Protein AF-A0A821WCZ7-F1 (afdb_monomer_lite)

pLDDT: mean 94.2, std 4.58, range [70.06, 98.12]

Secondary structure (DSSP, 8-state):
--------TT-TT-PPPPHHHHTTS---------HHHHHHHHHHHTT-TTHHHHHHHHHHHHHHHHHHS---TT---SHHHHHHHHHHHHHHHHHT-

Structure (mmCIF, N/CA/C/O backbone):
data_AF-A0A821WCZ7-F1
#
_entry.id   AF-A0A821WCZ7-F1
#
loop_
_atom_site.group_PDB
_atom_site.id
_atom_site.type_symbol
_atom_site.label_atom_id
_atom_site.label_alt_id
_atom_site.label_comp_id
_atom_site.label_asym_id
_atom_site.label_entity_id
_atom_site.label_seq_id
_atom_site.pdbx_PDB_ins_code
_atom_site.Cartn_x
_atom_site.Cartn_y
_atom_site.Cartn_z
_atom_site.occupancy
_atom_site.B_iso_or_equiv
_ato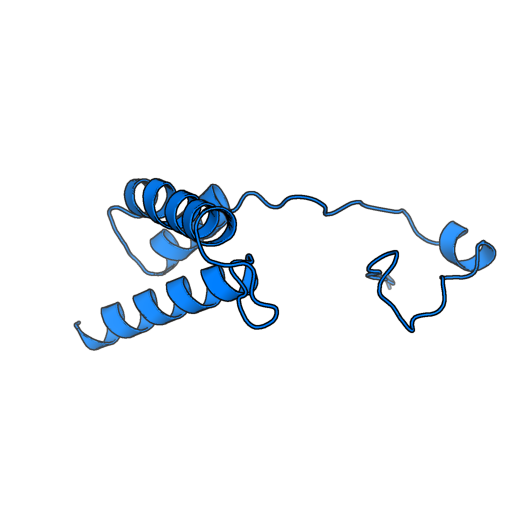m_site.auth_seq_id
_atom_site.auth_comp_id
_atom_site.auth_asym_id
_atom_site.auth_atom_id
_atom_site.pdbx_PDB_model_num
ATOM 1 N N . MET A 1 1 ? -9.675 -12.378 -26.850 1.00 87.88 1 MET A N 1
ATOM 2 C CA . MET A 1 1 ? -8.535 -12.682 -25.955 1.00 87.88 1 MET A CA 1
ATOM 3 C C . MET A 1 1 ? -7.770 -11.389 -25.730 1.00 87.88 1 MET A C 1
ATOM 5 O O . MET A 1 1 ? -7.580 -10.669 -26.700 1.00 87.88 1 MET A O 1
ATOM 9 N N . ALA A 1 2 ? -7.395 -11.060 -24.496 1.00 92.81 2 ALA A N 1
ATOM 10 C CA . ALA A 1 2 ? -6.619 -9.857 -24.185 1.00 92.81 2 ALA A CA 1
ATOM 11 C C . ALA A 1 2 ? -5.312 -10.260 -23.493 1.00 92.81 2 ALA A C 1
ATOM 13 O O . ALA A 1 2 ? -5.313 -11.195 -22.693 1.00 92.81 2 ALA A O 1
ATOM 14 N N . ILE A 1 3 ? -4.214 -9.577 -23.820 1.00 94.94 3 ILE A N 1
ATOM 15 C CA . ILE A 1 3 ? -2.885 -9.820 -23.247 1.00 94.94 3 ILE A CA 1
ATOM 16 C C . ILE A 1 3 ? -2.489 -8.581 -22.450 1.00 94.94 3 ILE A C 1
ATOM 18 O O . ILE A 1 3 ? -2.563 -7.464 -22.959 1.00 94.94 3 ILE A O 1
ATOM 22 N N . PHE A 1 4 ? -2.054 -8.788 -21.209 1.00 94.62 4 PHE A N 1
ATOM 23 C CA . PHE A 1 4 ? -1.601 -7.727 -20.318 1.00 94.62 4 PHE A CA 1
ATOM 24 C C . PHE A 1 4 ? -0.175 -8.011 -19.858 1.00 94.62 4 PHE A C 1
ATOM 26 O O . PHE A 1 4 ? 0.181 -9.158 -19.591 1.00 94.62 4 PHE A O 1
ATOM 33 N N . ILE A 1 5 ? 0.627 -6.954 -19.740 1.00 92.81 5 ILE A N 1
ATOM 34 C CA . ILE A 1 5 ? 1.982 -7.009 -19.192 1.00 92.81 5 ILE A CA 1
ATOM 35 C C . ILE A 1 5 ? 2.067 -5.999 -18.054 1.00 92.81 5 ILE A C 1
ATOM 37 O O . ILE A 1 5 ? 1.693 -4.838 -18.211 1.00 92.81 5 ILE A O 1
ATOM 41 N N . THR A 1 6 ? 2.594 -6.433 -16.914 1.00 92.31 6 THR A N 1
ATOM 42 C CA . THR A 1 6 ? 2.977 -5.545 -15.814 1.00 92.31 6 THR A CA 1
ATOM 43 C C . THR A 1 6 ? 4.492 -5.505 -15.724 1.00 92.31 6 THR A C 1
ATOM 45 O O . THR A 1 6 ? 5.128 -6.539 -15.514 1.00 92.31 6 THR A O 1
ATOM 48 N N . MET A 1 7 ? 5.073 -4.318 -15.859 1.00 90.44 7 MET A N 1
ATOM 49 C CA . MET A 1 7 ? 6.512 -4.111 -15.739 1.00 90.44 7 MET A CA 1
ATOM 50 C C . MET A 1 7 ? 6.812 -3.123 -14.614 1.00 90.44 7 MET A C 1
ATOM 52 O O . MET A 1 7 ? 6.051 -2.185 -14.401 1.00 90.44 7 MET A O 1
ATOM 56 N N . ASN A 1 8 ? 7.920 -3.340 -13.903 1.00 89.25 8 ASN A N 1
ATOM 57 C CA . ASN A 1 8 ? 8.466 -2.381 -12.946 1.00 89.25 8 ASN A CA 1
ATOM 58 C C . ASN A 1 8 ? 9.768 -1.815 -13.539 1.00 89.25 8 ASN A C 1
ATOM 60 O O . ASN A 1 8 ? 10.791 -2.507 -13.483 1.00 89.25 8 ASN A O 1
ATOM 64 N N . PRO A 1 9 ? 9.724 -0.642 -14.200 1.00 83.94 9 PRO A N 1
ATOM 65 C CA . PRO A 1 9 ? 10.896 -0.058 -14.843 1.00 83.94 9 PRO A CA 1
ATOM 66 C C . PRO A 1 9 ? 12.033 0.160 -13.839 1.00 83.94 9 PRO A C 1
ATOM 68 O O . PRO A 1 9 ? 11.799 0.606 -12.722 1.00 83.94 9 PRO A O 1
ATOM 71 N N . GLY A 1 10 ? 13.269 -0.153 -14.232 1.00 81.81 10 GLY A N 1
ATOM 72 C CA . GLY A 1 10 ? 14.446 0.064 -13.381 1.00 81.81 10 GLY A CA 1
ATOM 73 C C . GLY A 1 10 ? 14.653 -0.972 -12.272 1.00 81.81 10 GLY A C 1
ATOM 74 O O . GLY A 1 10 ? 15.580 -0.828 -11.478 1.00 81.81 10 GLY A O 1
ATOM 75 N N . TYR A 1 11 ? 13.843 -2.036 -12.213 1.00 84.38 11 TYR A N 1
ATOM 76 C CA . TYR A 1 11 ? 14.098 -3.139 -11.289 1.00 84.38 11 TYR A CA 1
ATOM 77 C C . TYR A 1 11 ? 15.373 -3.892 -11.697 1.00 84.38 11 TYR A C 1
ATOM 79 O O . TYR A 1 11 ? 15.451 -4.440 -12.800 1.00 84.38 11 TYR A O 1
ATOM 87 N N . ALA A 1 12 ? 16.370 -3.908 -10.810 1.00 84.12 12 ALA A N 1
ATOM 88 C CA . ALA A 1 12 ? 17.690 -4.462 -11.094 1.00 84.12 12 ALA A CA 1
ATOM 89 C C . ALA A 1 12 ? 17.625 -5.932 -11.550 1.00 84.12 12 ALA A C 1
ATOM 91 O O . ALA A 1 12 ? 16.819 -6.723 -11.055 1.00 84.12 12 ALA A O 1
ATOM 92 N N . GLY A 1 13 ? 18.482 -6.294 -12.509 1.00 84.56 13 GLY A N 1
ATOM 93 C CA . GLY A 1 13 ? 18.583 -7.661 -13.031 1.00 84.56 13 GLY A CA 1
ATOM 94 C C . GLY A 1 13 ? 17.479 -8.075 -14.012 1.00 84.56 13 GLY A C 1
ATOM 95 O O . GLY A 1 13 ? 17.384 -9.255 -14.337 1.00 84.56 13 GLY A O 1
ATOM 96 N N . ARG A 1 14 ? 16.642 -7.143 -14.496 1.00 87.44 14 ARG A N 1
ATOM 97 C CA . ARG A 1 14 ? 15.612 -7.424 -15.511 1.00 87.44 14 ARG A CA 1
ATOM 98 C C . ARG A 1 14 ? 15.919 -6.746 -16.842 1.00 87.44 14 ARG A C 1
ATOM 100 O O . ARG A 1 14 ? 16.299 -5.580 -16.883 1.00 87.44 14 ARG A O 1
ATOM 107 N N . SER A 1 15 ? 15.701 -7.475 -17.934 1.00 87.88 15 SER A N 1
ATOM 108 C CA . SER A 1 15 ? 15.774 -6.929 -19.289 1.00 87.88 15 SER A CA 1
ATOM 109 C C . SER A 1 15 ? 14.586 -6.009 -19.571 1.00 87.88 15 SER A C 1
ATOM 111 O O . SER A 1 15 ? 13.461 -6.260 -19.132 1.00 87.88 15 SER A O 1
ATOM 113 N N . ASN A 1 16 ? 14.829 -4.953 -20.343 1.00 87.19 16 ASN A N 1
ATOM 114 C CA . ASN A 1 16 ? 13.767 -4.081 -20.830 1.00 87.19 16 ASN A CA 1
ATOM 115 C C . ASN A 1 16 ? 12.936 -4.788 -21.906 1.00 87.19 16 ASN A C 1
ATOM 117 O O . ASN A 1 16 ? 13.459 -5.592 -22.677 1.00 87.19 16 ASN A O 1
ATOM 121 N N . LEU A 1 17 ? 11.647 -4.447 -21.989 1.00 90.50 17 LEU A N 1
ATOM 122 C CA . LEU A 1 17 ? 10.807 -4.901 -23.095 1.00 90.50 17 LEU A CA 1
ATOM 123 C C . LEU A 1 17 ? 11.330 -4.278 -2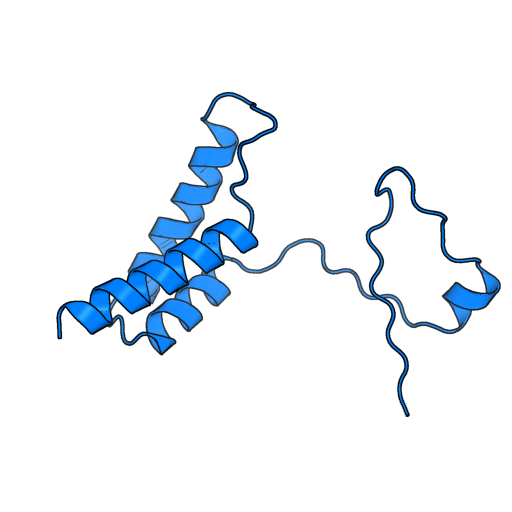4.411 1.00 90.50 17 LEU A C 1
ATOM 125 O O . LEU A 1 17 ? 11.527 -3.060 -24.441 1.00 90.50 17 LEU A O 1
ATOM 129 N N . PRO A 1 18 ? 11.564 -5.065 -25.477 1.00 92.44 18 PRO A N 1
ATOM 130 C CA . PRO A 1 18 ? 11.931 -4.546 -26.793 1.00 92.44 18 PRO A CA 1
ATOM 131 C C . PRO A 1 18 ? 10.899 -3.550 -27.330 1.00 92.44 18 PRO A C 1
ATOM 133 O O . PRO A 1 18 ? 9.697 -3.707 -27.101 1.00 92.44 18 PRO A O 1
ATOM 136 N N . ASP A 1 19 ? 11.348 -2.529 -28.058 1.00 90.62 19 ASP A N 1
ATOM 137 C CA . ASP A 1 19 ? 10.474 -1.421 -28.460 1.00 90.62 19 ASP A CA 1
ATOM 138 C C . ASP A 1 19 ? 9.380 -1.849 -29.449 1.00 90.62 19 ASP A C 1
ATOM 140 O O . ASP A 1 19 ? 8.241 -1.400 -29.332 1.00 90.62 19 ASP A O 1
ATOM 144 N N . ASN A 1 20 ? 9.672 -2.808 -30.333 1.00 94.62 20 ASN A N 1
ATOM 145 C CA . ASN A 1 20 ? 8.675 -3.416 -31.220 1.00 94.62 20 ASN A CA 1
ATOM 146 C C . ASN A 1 20 ? 7.537 -4.106 -30.448 1.00 94.62 20 ASN A C 1
ATOM 148 O O . ASN A 1 20 ? 6.392 -4.070 -30.887 1.00 94.62 20 ASN A O 1
ATOM 152 N N . LEU A 1 21 ? 7.829 -4.702 -29.287 1.00 92.44 21 LEU A N 1
ATOM 153 C CA . LEU A 1 21 ? 6.811 -5.285 -28.417 1.00 92.44 21 LEU A CA 1
ATOM 154 C C . LEU A 1 21 ? 6.091 -4.212 -27.606 1.00 92.44 21 LEU A C 1
A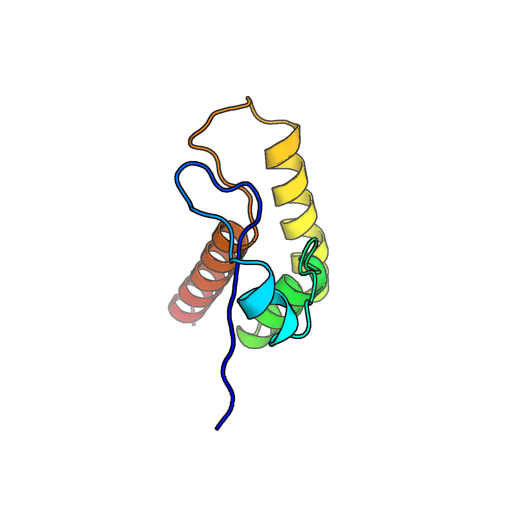TOM 156 O O . LEU A 1 21 ? 4.872 -4.277 -27.504 1.00 92.44 21 LEU A O 1
ATOM 160 N N . LYS A 1 22 ? 6.798 -3.203 -27.075 1.00 89.81 22 LYS A N 1
ATOM 161 C CA . LYS A 1 22 ? 6.169 -2.080 -26.353 1.00 89.81 22 LYS A CA 1
ATOM 162 C C . LYS A 1 22 ? 5.089 -1.394 -27.187 1.00 89.81 22 LYS A C 1
ATOM 164 O O . LYS A 1 22 ? 4.044 -1.068 -26.638 1.00 89.81 22 LYS A O 1
ATOM 169 N N . MET A 1 23 ? 5.313 -1.222 -28.494 1.00 91.12 23 MET A N 1
ATOM 170 C CA . MET A 1 23 ? 4.340 -0.610 -29.411 1.00 91.12 23 MET A CA 1
ATOM 171 C C . MET A 1 23 ? 2.998 -1.354 -29.475 1.00 91.12 23 MET A C 1
ATOM 173 O O . MET A 1 23 ? 1.983 -0.743 -29.800 1.00 91.12 23 MET A O 1
ATOM 177 N N . LEU A 1 24 ? 2.969 -2.650 -29.149 1.00 96.00 24 LEU A N 1
ATOM 178 C CA . LEU A 1 24 ? 1.745 -3.455 -29.137 1.00 96.00 24 LEU A CA 1
ATOM 179 C C . LEU A 1 24 ? 0.886 -3.224 -27.884 1.00 96.00 24 LEU A C 1
ATOM 181 O O . LEU A 1 24 ? -0.263 -3.663 -27.845 1.00 96.00 24 LEU A O 1
ATOM 185 N N . PHE A 1 25 ? 1.417 -2.550 -26.859 1.00 95.12 25 PHE A N 1
ATOM 186 C CA . PHE A 1 25 ? 0.739 -2.349 -25.582 1.00 95.12 25 PHE A CA 1
ATOM 187 C C . PHE A 1 25 ? 0.462 -0.873 -25.321 1.00 95.12 25 PHE A C 1
ATOM 189 O O . PHE A 1 25 ? 1.313 -0.003 -25.493 1.00 95.12 25 PHE A O 1
ATOM 196 N N . ARG A 1 26 ? -0.737 -0.587 -24.808 1.00 94.31 26 ARG A N 1
ATOM 197 C CA . ARG A 1 26 ? -1.037 0.720 -24.226 1.00 94.31 26 ARG A CA 1
ATOM 198 C C . ARG A 1 26 ? -0.424 0.791 -22.830 1.00 94.31 26 ARG A C 1
ATOM 200 O O . ARG A 1 26 ? -0.770 -0.014 -21.967 1.00 94.31 26 ARG A O 1
ATOM 207 N N . SER A 1 27 ? 0.474 1.748 -22.612 1.00 91.81 27 SER A N 1
ATOM 208 C CA . SER A 1 27 ? 1.091 1.965 -21.306 1.00 91.81 27 SER A CA 1
ATOM 209 C C . SER A 1 27 ? 0.116 2.625 -20.329 1.00 91.81 27 SER A C 1
ATOM 211 O O . SER A 1 27 ? -0.719 3.450 -20.703 1.00 91.81 27 SER A O 1
ATOM 213 N N . LEU A 1 28 ? 0.232 2.247 -19.057 1.00 93.00 28 LEU A N 1
ATOM 214 C CA . LEU A 1 28 ? -0.504 2.841 -17.947 1.00 93.00 28 LEU A CA 1
ATOM 215 C C . LEU A 1 28 ? 0.428 2.926 -16.738 1.00 93.00 28 LEU A C 1
ATOM 217 O O . LEU A 1 28 ? 1.037 1.929 -16.350 1.00 93.00 28 LEU A O 1
ATOM 221 N N . ALA A 1 29 ? 0.553 4.119 -16.161 1.00 92.69 29 ALA A N 1
ATOM 222 C CA . ALA A 1 29 ? 1.391 4.355 -14.993 1.00 92.69 29 ALA A CA 1
ATOM 223 C C . ALA A 1 29 ? 0.584 4.158 -13.702 1.00 92.69 29 ALA A C 1
ATOM 225 O O . ALA A 1 29 ? -0.495 4.725 -13.552 1.00 92.69 29 ALA A O 1
ATOM 226 N N . MET A 1 30 ? 1.132 3.383 -12.762 1.00 91.81 30 MET A N 1
ATOM 227 C CA . MET A 1 30 ? 0.534 3.100 -11.450 1.00 91.81 30 MET A CA 1
ATOM 228 C C . MET A 1 30 ? 1.495 3.523 -10.328 1.00 91.81 30 MET A C 1
ATOM 230 O O . MET A 1 30 ? 2.016 2.683 -9.601 1.00 91.81 30 MET A O 1
ATOM 234 N N . THR A 1 31 ? 1.801 4.821 -10.235 1.00 85.75 31 THR A N 1
ATOM 235 C CA . THR A 1 31 ? 2.872 5.343 -9.362 1.00 85.75 31 THR A CA 1
ATOM 236 C C . THR A 1 31 ? 2.461 5.496 -7.899 1.00 85.75 31 THR A C 1
ATOM 238 O O . THR A 1 31 ? 3.218 5.106 -7.015 1.00 85.75 31 THR A O 1
ATOM 241 N N . VAL A 1 32 ? 1.276 6.048 -7.622 1.00 88.62 32 VAL A N 1
ATOM 242 C CA . VAL A 1 32 ? 0.823 6.332 -6.252 1.00 88.62 32 VAL A CA 1
ATOM 243 C C . VAL A 1 32 ? -0.625 5.871 -6.072 1.00 88.62 32 VAL A C 1
ATOM 245 O O . VAL A 1 32 ? -1.526 6.457 -6.670 1.00 88.62 32 VAL A O 1
ATOM 248 N N . PRO A 1 33 ? -0.881 4.827 -5.265 1.00 94.12 33 PRO A N 1
ATOM 249 C CA . PRO A 1 33 ? -2.237 4.424 -4.914 1.00 94.12 33 PRO A CA 1
ATOM 250 C C . PRO A 1 33 ? -2.807 5.305 -3.793 1.00 94.12 33 PRO A C 1
ATOM 252 O O . PRO A 1 33 ? -2.076 5.736 -2.897 1.00 94.12 33 PRO A O 1
ATOM 255 N N . ASP A 1 34 ? -4.129 5.484 -3.771 1.00 95.56 34 ASP A N 1
ATOM 256 C CA . ASP A 1 34 ? -4.823 6.113 -2.642 1.00 95.56 34 ASP A CA 1
ATOM 257 C C . ASP A 1 34 ? -4.910 5.141 -1.452 1.00 95.56 34 ASP A C 1
ATOM 259 O O . ASP A 1 34 ? -5.819 4.315 -1.336 1.00 95.56 34 ASP A O 1
ATOM 263 N N . LYS A 1 35 ? -3.925 5.226 -0.552 1.00 96.38 35 LYS A N 1
ATOM 264 C CA . LYS A 1 35 ? -3.838 4.364 0.635 1.00 96.38 35 LYS A CA 1
ATOM 265 C C . LYS A 1 35 ? -5.009 4.579 1.605 1.00 96.38 35 LYS A C 1
ATOM 267 O O . LYS A 1 35 ? -5.407 3.622 2.269 1.00 96.38 35 LYS A O 1
ATOM 272 N N . VAL A 1 36 ? -5.546 5.801 1.711 1.00 97.50 36 VAL A N 1
ATOM 273 C CA . VAL A 1 36 ? -6.609 6.143 2.676 1.00 97.50 36 VAL A CA 1
ATOM 274 C C . VAL A 1 36 ? -7.918 5.501 2.252 1.00 97.50 36 VAL A C 1
ATOM 276 O O . VAL A 1 36 ? -8.540 4.809 3.061 1.00 97.50 36 VAL A O 1
ATOM 279 N N . LEU A 1 37 ? -8.293 5.665 0.983 1.00 97.69 37 LEU A N 1
ATOM 280 C CA . LEU A 1 37 ? -9.508 5.071 0.438 1.00 97.69 37 LEU A CA 1
ATOM 281 C C . LEU A 1 37 ? -9.450 3.540 0.490 1.00 97.69 37 LEU A C 1
ATOM 283 O O . LEU A 1 37 ? -10.404 2.898 0.932 1.00 97.69 37 LEU A O 1
ATOM 287 N N . ILE A 1 38 ? -8.308 2.947 0.120 1.00 97.56 38 ILE A N 1
ATOM 288 C CA . ILE A 1 38 ? -8.107 1.492 0.200 1.00 97.56 38 ILE A CA 1
ATOM 289 C C . ILE A 1 38 ? -8.283 1.003 1.644 1.00 97.56 38 ILE A C 1
ATOM 291 O O . ILE A 1 38 ? -9.044 0.064 1.886 1.00 97.56 38 ILE A O 1
ATOM 295 N N . ALA A 1 39 ? -7.622 1.645 2.612 1.00 98.12 39 ALA A N 1
ATOM 296 C CA . ALA A 1 39 ? -7.720 1.254 4.015 1.00 98.12 39 ALA A CA 1
ATOM 297 C C . ALA A 1 39 ? -9.149 1.399 4.559 1.00 98.12 39 ALA A C 1
ATOM 299 O O . ALA A 1 39 ? -9.632 0.518 5.270 1.00 98.12 39 ALA A O 1
ATOM 300 N N . GLN A 1 40 ? -9.843 2.477 4.191 1.00 98.12 40 GLN A N 1
ATOM 301 C CA . GLN A 1 40 ? -11.221 2.740 4.596 1.00 98.12 40 GLN A CA 1
ATOM 302 C C . GLN A 1 40 ? -12.175 1.653 4.096 1.00 98.12 40 GLN A C 1
ATOM 304 O O . GLN A 1 40 ? -12.915 1.077 4.894 1.00 98.12 40 GLN A O 1
ATOM 309 N N . VAL A 1 41 ? -12.140 1.335 2.798 1.00 98.06 41 VAL A N 1
ATOM 310 C CA . VAL A 1 41 ? -12.998 0.298 2.202 1.00 98.06 41 VAL A CA 1
ATOM 311 C C . VAL A 1 41 ? -12.705 -1.069 2.819 1.00 98.06 41 VAL A C 1
ATOM 313 O O . VAL A 1 41 ? -13.633 -1.800 3.166 1.00 98.06 41 VAL A O 1
ATOM 316 N N . MET A 1 42 ? -11.429 -1.402 3.036 1.00 97.88 42 MET A N 1
ATOM 317 C CA . MET A 1 42 ? -11.052 -2.651 3.701 1.00 97.88 42 MET A CA 1
ATOM 318 C C . MET A 1 42 ? -11.618 -2.738 5.125 1.00 97.88 42 MET A C 1
ATOM 320 O O . MET A 1 42 ? -12.212 -3.753 5.486 1.00 97.88 42 MET A O 1
ATOM 324 N N . LEU A 1 43 ? -11.502 -1.677 5.921 1.00 97.94 43 LEU A N 1
ATOM 325 C CA . LEU A 1 43 ? -12.047 -1.640 7.279 1.00 97.94 43 LEU A CA 1
ATOM 326 C C . LEU A 1 43 ? -13.582 -1.725 7.286 1.00 97.94 43 LEU A C 1
ATOM 328 O O . LEU A 1 43 ? -14.150 -2.462 8.096 1.00 97.94 43 LEU A O 1
ATOM 332 N N . TYR A 1 44 ? -14.266 -1.051 6.358 1.00 97.75 44 TYR A N 1
ATOM 333 C CA . TYR A 1 44 ? -15.717 -1.202 6.210 1.00 97.75 44 TYR A CA 1
ATOM 334 C C . TYR A 1 44 ? -16.109 -2.635 5.855 1.00 97.75 44 TYR A C 1
ATOM 336 O O . TYR A 1 44 ? -17.022 -3.177 6.473 1.00 97.75 44 TYR A O 1
ATOM 344 N N . SER A 1 45 ? -15.388 -3.281 4.934 1.00 96.88 45 SER A N 1
ATOM 345 C CA . SER A 1 45 ? -15.668 -4.668 4.533 1.00 96.88 45 SER A CA 1
ATOM 346 C C . SER A 1 45 ? -15.498 -5.676 5.679 1.00 96.88 45 SER A C 1
ATOM 348 O O . SER A 1 45 ? -16.121 -6.732 5.688 1.00 96.88 45 SER A O 1
ATOM 350 N N . GLN A 1 46 ? -14.697 -5.332 6.691 1.00 96.12 46 GLN A N 1
ATOM 351 C CA . GLN A 1 46 ? -14.518 -6.115 7.918 1.00 96.12 46 GLN A CA 1
ATOM 352 C C . GLN A 1 46 ? -15.501 -5.709 9.039 1.00 96.12 46 GLN A C 1
ATOM 354 O O . GLN A 1 46 ? -15.458 -6.228 10.161 1.00 96.12 46 GLN A O 1
ATOM 359 N N . GLY A 1 47 ? -16.402 -4.766 8.758 1.00 95.38 47 GLY A N 1
ATOM 360 C CA . GLY A 1 47 ? -17.471 -4.312 9.640 1.00 95.38 47 GLY A CA 1
ATOM 361 C C . GLY A 1 47 ? -17.037 -3.315 10.717 1.00 95.38 47 GLY A C 1
ATOM 362 O O . GLY A 1 47 ? -17.667 -3.259 11.776 1.00 95.38 47 GLY A O 1
ATOM 363 N N . PHE A 1 48 ? -15.927 -2.592 10.552 1.00 96.50 48 PHE A N 1
ATOM 364 C CA . PHE A 1 48 ? -15.562 -1.523 11.488 1.00 96.50 48 PHE A CA 1
ATOM 365 C C . PHE A 1 48 ? -16.481 -0.311 11.276 1.00 96.50 48 PHE A C 1
ATOM 367 O O . PHE A 1 48 ? -16.514 0.260 10.192 1.00 96.50 48 PHE A O 1
ATOM 374 N N . ARG A 1 49 ? -17.212 0.118 12.318 1.00 95.62 49 ARG A N 1
ATOM 375 C CA . ARG A 1 49 ? -18.135 1.271 12.226 1.00 95.62 49 ARG A CA 1
ATOM 376 C C . ARG A 1 49 ? -17.404 2.598 12.000 1.00 95.62 49 ARG A C 1
ATOM 378 O O . ARG A 1 49 ? -17.874 3.441 11.251 1.00 95.62 49 ARG A O 1
ATOM 385 N N . GLN A 1 50 ? -16.239 2.764 12.626 1.00 96.69 50 GLN A N 1
ATOM 386 C CA . GLN A 1 50 ? -15.412 3.975 12.549 1.00 96.69 50 GLN A CA 1
ATOM 387 C C . GLN A 1 50 ? -14.298 3.862 11.490 1.00 96.69 50 GLN A C 1
ATOM 389 O O . GLN A 1 50 ? -13.225 4.442 11.652 1.00 96.69 50 GLN A O 1
ATOM 394 N N . ALA A 1 51 ? -14.522 3.095 10.416 1.00 97.44 51 ALA A N 1
ATOM 395 C CA . ALA A 1 51 ? -13.519 2.818 9.385 1.00 97.44 51 ALA A CA 1
ATOM 396 C C . ALA A 1 51 ? -12.898 4.087 8.772 1.00 97.44 51 ALA A C 1
ATOM 398 O O . ALA A 1 51 ? -11.691 4.119 8.552 1.00 97.44 51 ALA A O 1
ATOM 399 N N . GLU A 1 52 ? -13.690 5.142 8.561 1.00 96.69 52 GLU A N 1
ATOM 400 C CA . GLU A 1 52 ? -13.206 6.430 8.042 1.00 96.69 52 GLU A CA 1
ATOM 401 C C . GLU A 1 52 ? -12.200 7.119 8.976 1.00 96.69 52 GLU A C 1
ATOM 403 O O . GLU A 1 52 ? -11.169 7.625 8.537 1.00 96.69 52 GLU A O 1
ATOM 408 N N . ILE A 1 53 ? -12.480 7.138 10.281 1.00 97.94 53 ILE A N 1
ATOM 409 C CA . ILE A 1 53 ? -11.582 7.757 11.265 1.00 97.94 53 ILE A CA 1
ATOM 410 C C . ILE A 1 53 ? -10.307 6.917 11.392 1.00 97.94 53 ILE A C 1
ATOM 412 O O . ILE A 1 53 ? -9.206 7.458 11.479 1.00 97.94 53 ILE A O 1
ATOM 416 N N . LEU A 1 54 ? -10.448 5.590 11.391 1.00 97.81 54 LEU A N 1
ATOM 417 C CA . LEU A 1 54 ? -9.330 4.659 11.514 1.00 97.81 54 LEU A CA 1
ATOM 418 C C . LEU A 1 54 ? -8.396 4.714 10.297 1.00 97.81 54 LEU A C 1
ATOM 420 O O . LEU A 1 54 ? -7.180 4.745 10.484 1.00 97.81 54 LEU A O 1
ATOM 424 N N . SER A 1 55 ? -8.924 4.788 9.070 1.00 97.56 55 SER A N 1
ATOM 425 C CA . SER A 1 55 ? -8.105 4.895 7.853 1.00 97.56 55 SER A CA 1
ATOM 426 C C . SER A 1 55 ? -7.277 6.183 7.832 1.00 97.56 55 SER A C 1
ATOM 428 O O . SER A 1 55 ? -6.076 6.141 7.557 1.00 97.56 55 SER A O 1
ATOM 430 N N . LYS A 1 56 ? -7.887 7.308 8.230 1.00 97.62 56 LYS A N 1
ATOM 431 C CA . LYS A 1 56 ? -7.233 8.618 8.380 1.00 97.62 56 LYS A CA 1
ATOM 432 C C . LYS A 1 56 ? -6.178 8.657 9.493 1.00 97.62 56 LYS A C 1
ATOM 434 O O . LYS A 1 56 ? -5.399 9.598 9.532 1.00 97.62 56 LYS A O 1
ATOM 439 N N . LYS A 1 57 ? -6.121 7.658 10.381 1.00 97.75 57 LYS A N 1
ATOM 440 C CA . LYS A 1 57 ? -5.079 7.533 11.417 1.00 97.75 57 LYS A CA 1
ATOM 441 C C . LYS A 1 57 ? -3.985 6.541 11.037 1.00 97.75 57 LYS A C 1
ATOM 443 O O . LYS A 1 57 ? -2.805 6.845 11.184 1.00 97.75 57 LYS A O 1
ATOM 448 N N . ILE A 1 58 ? -4.362 5.364 10.539 1.00 97.31 58 ILE A N 1
ATOM 449 C CA . ILE A 1 58 ? -3.403 4.290 10.254 1.00 97.31 58 ILE A CA 1
ATOM 450 C C . ILE A 1 58 ? -2.507 4.616 9.056 1.00 97.31 58 ILE A C 1
ATOM 452 O O . ILE A 1 58 ? -1.330 4.275 9.068 1.00 97.31 58 ILE A O 1
ATOM 456 N N . VAL A 1 59 ? -3.025 5.306 8.034 1.00 97.62 59 VAL A N 1
ATOM 457 C CA . VAL A 1 59 ? -2.220 5.656 6.857 1.00 97.62 59 VAL A CA 1
ATOM 458 C C . VAL A 1 59 ? -1.140 6.689 7.197 1.00 97.62 59 VAL A C 1
ATOM 460 O O . VAL A 1 59 ? 0.020 6.405 6.899 1.00 97.62 59 VAL A O 1
ATOM 463 N N . PRO A 1 60 ? -1.444 7.820 7.872 1.00 97.56 60 PRO A N 1
ATOM 464 C CA . PRO A 1 60 ? -0.402 8.731 8.342 1.00 97.56 60 PRO A CA 1
ATOM 465 C C . PRO A 1 60 ? 0.591 8.077 9.296 1.00 97.56 60 PRO A C 1
ATOM 467 O O . PRO A 1 60 ? 1.772 8.380 9.211 1.00 97.56 60 PRO A O 1
ATOM 470 N N . LEU A 1 61 ? 0.149 7.146 10.152 1.00 97.50 61 LEU A N 1
ATOM 471 C CA . LEU A 1 61 ? 1.061 6.377 11.000 1.00 97.50 61 LEU A CA 1
ATOM 472 C C . LEU A 1 61 ? 2.089 5.599 10.164 1.00 97.50 61 LEU A C 1
ATOM 474 O O . LEU A 1 61 ? 3.276 5.674 10.449 1.00 97.50 61 LEU A O 1
ATOM 478 N N . PHE A 1 62 ? 1.662 4.888 9.116 1.00 97.06 62 PHE A N 1
ATOM 479 C CA . PHE A 1 62 ? 2.581 4.167 8.223 1.00 97.06 62 PHE A CA 1
ATOM 480 C C . PHE A 1 62 ? 3.557 5.105 7.505 1.00 97.06 62 PHE A C 1
ATOM 482 O O . PHE A 1 62 ? 4.734 4.773 7.372 1.00 97.06 62 PHE A O 1
ATOM 489 N N . THR A 1 63 ? 3.085 6.273 7.067 1.00 95.88 63 THR A N 1
ATOM 490 C CA . THR A 1 63 ? 3.948 7.300 6.470 1.00 95.88 63 THR A CA 1
ATOM 491 C C . THR A 1 63 ? 4.972 7.811 7.485 1.00 95.88 63 THR A C 1
ATOM 493 O O . THR A 1 63 ? 6.167 7.807 7.202 1.00 95.88 63 THR A O 1
ATOM 496 N N . LEU A 1 64 ? 4.535 8.132 8.704 1.00 97.56 64 LEU A N 1
ATOM 497 C CA . LEU A 1 64 ? 5.401 8.613 9.775 1.00 97.56 64 LEU A CA 1
ATOM 498 C C . LEU A 1 64 ? 6.474 7.585 10.151 1.00 97.56 64 LEU A C 1
ATOM 500 O O . LEU A 1 64 ? 7.635 7.941 10.302 1.00 97.56 64 LEU A O 1
ATOM 504 N N . LEU A 1 65 ? 6.112 6.301 10.245 1.00 96.25 65 LEU A N 1
ATOM 505 C CA . LEU A 1 65 ? 7.072 5.225 10.511 1.00 96.25 65 LEU A CA 1
ATOM 506 C C . LEU A 1 65 ? 8.135 5.131 9.410 1.00 96.25 65 LEU A C 1
ATOM 508 O O . LEU A 1 65 ? 9.302 4.914 9.718 1.00 96.25 65 LEU A O 1
ATOM 512 N N . SER A 1 66 ? 7.757 5.338 8.146 1.00 95.12 66 SER A N 1
ATOM 513 C CA . SER A 1 66 ? 8.719 5.332 7.038 1.00 95.12 66 SER A CA 1
ATOM 514 C C . SER A 1 66 ? 9.671 6.529 7.033 1.00 95.12 66 SER A C 1
ATOM 516 O O . SER A 1 66 ? 10.785 6.408 6.536 1.00 95.12 66 SER A O 1
ATOM 518 N N . GLU A 1 67 ? 9.246 7.664 7.590 1.00 96.19 67 GLU A N 1
ATOM 519 C CA . GLU A 1 67 ? 10.007 8.918 7.587 1.00 96.19 67 GLU A CA 1
ATOM 520 C C . GLU A 1 67 ? 10.847 9.110 8.855 1.00 96.19 67 GLU A C 1
ATOM 522 O O . GLU A 1 67 ? 11.921 9.705 8.800 1.00 96.19 67 GLU A O 1
ATOM 527 N N . GLN A 1 68 ? 10.357 8.636 10.003 1.00 97.19 68 GLN A N 1
ATOM 528 C CA . GLN A 1 68 ? 10.954 8.915 11.311 1.00 97.19 68 GLN A CA 1
ATOM 529 C C . GLN A 1 68 ? 11.812 7.780 11.866 1.00 97.19 68 GLN A C 1
ATOM 531 O O . GLN A 1 68 ? 12.647 8.027 12.736 1.00 97.19 68 GLN A O 1
ATOM 536 N N . LEU A 1 69 ? 11.607 6.537 11.421 1.00 96.81 69 LEU A N 1
ATOM 537 C CA . LEU A 1 69 ? 12.444 5.426 11.867 1.00 96.81 69 LEU A CA 1
ATOM 538 C C . LEU A 1 69 ? 13.804 5.441 11.168 1.00 96.81 69 LEU A C 1
ATOM 540 O O . LEU A 1 69 ? 14.000 6.062 10.125 1.00 96.81 69 LEU A O 1
ATOM 544 N N . SER A 1 70 ? 14.764 4.727 11.756 1.00 97.19 70 SER A N 1
ATOM 545 C CA . SER A 1 70 ? 16.070 4.547 11.134 1.00 97.19 70 SER A CA 1
ATOM 546 C C . SER A 1 70 ? 15.924 3.853 9.777 1.00 97.19 70 SER A C 1
ATOM 548 O O . SER A 1 70 ? 15.141 2.917 9.611 1.00 97.19 70 SER A O 1
ATOM 550 N N . ASN A 1 71 ? 16.699 4.310 8.794 1.00 94.88 71 ASN A N 1
ATOM 551 C CA . ASN A 1 71 ? 16.651 3.749 7.451 1.00 94.88 71 ASN A CA 1
ATOM 552 C C . ASN A 1 71 ? 17.332 2.372 7.427 1.00 94.88 71 ASN A C 1
ATOM 554 O O . ASN A 1 71 ? 18.558 2.277 7.361 1.00 94.88 71 ASN A O 1
ATOM 558 N N . GLN A 1 72 ? 16.531 1.311 7.516 1.00 96.38 72 GLN A N 1
ATOM 559 C CA . GLN A 1 72 ? 16.983 -0.076 7.480 1.00 96.38 72 GLN A CA 1
ATOM 560 C C . GLN A 1 72 ? 16.363 -0.804 6.289 1.00 96.38 72 GLN A C 1
ATOM 562 O O . GLN A 1 72 ? 15.163 -0.708 6.045 1.00 96.38 72 GLN A O 1
ATOM 567 N N . SER A 1 73 ? 17.166 -1.602 5.582 1.00 94.56 73 SER A N 1
ATOM 568 C CA . SER A 1 73 ? 16.740 -2.311 4.363 1.00 94.56 73 SER A CA 1
ATOM 569 C C . SER A 1 73 ? 15.631 -3.345 4.580 1.00 94.56 73 SER A C 1
ATOM 571 O O . SER A 1 73 ? 14.950 -3.721 3.631 1.00 94.56 73 SER A O 1
ATOM 573 N N . HIS A 1 74 ? 15.457 -3.821 5.812 1.00 95.19 74 HIS A N 1
ATOM 574 C CA . HIS A 1 74 ? 14.455 -4.821 6.172 1.00 95.19 74 HIS A CA 1
ATOM 575 C C . HIS A 1 74 ? 13.117 -4.213 6.625 1.00 95.19 74 HIS A C 1
ATOM 577 O O . HIS A 1 74 ? 12.177 -4.961 6.894 1.00 95.19 74 HIS A O 1
ATOM 583 N N . TYR A 1 75 ? 13.009 -2.885 6.727 1.00 96.44 75 TYR A N 1
ATOM 584 C CA . TYR A 1 75 ? 11.741 -2.219 7.013 1.00 96.44 75 TYR A CA 1
ATOM 585 C C . TYR A 1 75 ? 10.929 -2.008 5.731 1.00 96.44 75 TYR A C 1
ATOM 587 O O . TYR A 1 75 ? 11.437 -1.502 4.734 1.00 96.44 75 TYR A O 1
ATOM 595 N N . ASP A 1 76 ? 9.643 -2.371 5.772 1.00 95.31 76 ASP A N 1
ATOM 596 C CA . ASP A 1 76 ? 8.694 -2.163 4.673 1.00 95.31 76 ASP A CA 1
ATOM 597 C C . ASP A 1 76 ? 7.358 -1.621 5.203 1.00 95.31 76 ASP A C 1
ATOM 599 O O . ASP A 1 76 ? 6.548 -2.348 5.786 1.00 95.31 76 ASP A O 1
ATOM 603 N N . PHE A 1 77 ? 7.111 -0.336 4.948 1.00 96.00 77 PHE A N 1
ATOM 604 C CA . PHE A 1 77 ? 5.862 0.368 5.267 1.00 96.00 77 PHE A CA 1
ATOM 605 C C . PHE A 1 77 ? 4.999 0.613 4.014 1.00 96.00 77 PHE A C 1
ATOM 607 O O . PHE A 1 77 ? 4.184 1.540 3.952 1.00 96.00 77 PHE A O 1
ATOM 614 N N . GLY A 1 78 ? 5.179 -0.210 2.978 1.00 94.69 78 GLY A N 1
ATOM 615 C CA . GLY A 1 78 ? 4.420 -0.154 1.738 1.00 94.69 78 GLY A CA 1
ATOM 616 C C . GLY A 1 78 ? 2.956 -0.588 1.876 1.00 94.69 78 GLY A C 1
ATOM 617 O O . GLY A 1 78 ? 2.479 -1.046 2.918 1.00 94.69 78 GLY A O 1
ATOM 618 N N . LEU A 1 79 ? 2.218 -0.486 0.765 1.00 95.81 79 LEU A N 1
ATOM 619 C CA . LEU A 1 79 ? 0.796 -0.855 0.710 1.00 95.81 79 LEU A CA 1
ATOM 620 C C . LEU A 1 79 ? 0.558 -2.341 1.041 1.00 95.81 79 LEU A C 1
ATOM 622 O O . LEU A 1 79 ? -0.490 -2.693 1.582 1.00 95.81 79 LEU A O 1
ATOM 626 N N . ARG A 1 80 ? 1.530 -3.216 0.745 1.00 96.31 80 ARG A N 1
ATOM 627 C CA . ARG A 1 80 ? 1.450 -4.648 1.061 1.00 96.31 80 ARG A CA 1
ATOM 628 C C . ARG A 1 80 ? 1.426 -4.881 2.573 1.00 96.31 80 ARG A C 1
ATOM 630 O O . ARG A 1 80 ? 0.543 -5.594 3.046 1.00 96.31 80 ARG A O 1
ATOM 637 N N . SER A 1 81 ? 2.332 -4.246 3.313 1.00 96.88 81 SER A N 1
ATOM 638 C CA . SER A 1 81 ? 2.376 -4.310 4.777 1.00 96.88 81 SER A CA 1
ATOM 639 C C . SER A 1 81 ? 1.103 -3.743 5.403 1.00 96.88 81 SER A C 1
ATOM 641 O O . SER A 1 81 ? 0.499 -4.392 6.257 1.00 96.88 81 SER A O 1
ATOM 643 N N . LEU A 1 82 ? 0.623 -2.593 4.910 1.00 97.38 82 LEU A N 1
ATOM 644 C CA . LEU A 1 82 ? -0.639 -1.998 5.364 1.00 97.38 82 LEU A CA 1
ATOM 645 C C . LEU A 1 82 ? -1.822 -2.961 5.178 1.00 97.38 82 LEU A C 1
ATOM 647 O O . LEU A 1 82 ? -2.586 -3.194 6.113 1.00 97.38 82 LEU A O 1
ATOM 651 N N . LYS A 1 83 ? -1.953 -3.573 3.992 1.00 97.19 83 LYS A N 1
ATOM 652 C CA . LYS A 1 83 ? -3.006 -4.558 3.704 1.00 97.19 83 LYS A CA 1
ATOM 653 C C . LYS A 1 83 ? -2.965 -5.728 4.691 1.00 97.19 83 LYS A C 1
ATOM 655 O O . LYS A 1 83 ? -4.016 -6.120 5.196 1.00 97.19 83 LYS A O 1
ATOM 660 N N . SER A 1 84 ? -1.782 -6.279 4.963 1.00 97.62 84 SER A N 1
ATOM 661 C CA . SER A 1 84 ? -1.614 -7.401 5.897 1.00 97.62 84 SER A CA 1
ATOM 662 C C . SER A 1 84 ? -2.091 -7.050 7.308 1.00 97.62 84 SER A C 1
ATOM 664 O O . SER A 1 84 ? -2.837 -7.824 7.905 1.00 97.62 84 SER A O 1
ATOM 666 N N . VAL A 1 85 ? -1.741 -5.859 7.808 1.00 97.44 85 VAL A N 1
ATOM 667 C CA . VAL A 1 85 ? -2.197 -5.377 9.124 1.00 97.44 85 VAL A CA 1
ATOM 668 C C . VAL A 1 85 ? -3.718 -5.240 9.170 1.00 97.44 85 VAL A C 1
ATOM 670 O O . VAL A 1 85 ? -4.347 -5.700 10.121 1.00 97.44 85 VAL A O 1
ATOM 673 N N . LEU A 1 86 ? -4.331 -4.672 8.128 1.00 97.56 86 LEU A N 1
ATOM 674 C CA . LEU A 1 86 ? -5.787 -4.544 8.056 1.00 97.56 86 LEU A CA 1
ATOM 675 C C . LEU A 1 86 ? -6.479 -5.912 8.024 1.00 97.56 86 LEU A C 1
ATOM 677 O O . LEU A 1 86 ? -7.475 -6.108 8.710 1.00 97.56 86 LEU A O 1
ATOM 681 N N . VAL A 1 87 ? -5.967 -6.884 7.262 1.00 97.88 87 VAL A N 1
ATOM 682 C CA . VAL A 1 87 ? -6.512 -8.257 7.247 1.00 97.88 87 VAL A CA 1
ATOM 683 C C . VAL A 1 87 ? -6.442 -8.891 8.636 1.00 97.88 87 VAL A C 1
ATOM 685 O O . VAL A 1 87 ? -7.433 -9.454 9.102 1.00 97.88 87 VAL A O 1
ATOM 688 N N . MET A 1 88 ? -5.304 -8.755 9.318 1.00 97.44 88 MET A N 1
ATOM 689 C CA . MET A 1 88 ? -5.114 -9.286 10.666 1.00 97.44 88 MET A CA 1
ATOM 690 C C . MET A 1 88 ? -6.059 -8.632 11.683 1.00 97.44 88 MET A C 1
ATOM 692 O O . MET A 1 88 ? -6.669 -9.338 12.483 1.00 97.44 88 MET A O 1
ATOM 696 N N . ALA A 1 89 ? -6.263 -7.313 11.612 1.00 96.56 89 ALA A N 1
ATOM 697 C CA . ALA A 1 89 ? -7.231 -6.612 12.458 1.00 96.56 89 ALA A CA 1
ATOM 698 C C . ALA A 1 89 ? -8.660 -7.161 12.280 1.00 96.56 89 ALA A C 1
ATOM 700 O O . ALA A 1 89 ? -9.382 -7.357 13.259 1.00 96.56 89 ALA A O 1
ATOM 701 N N . GLY A 1 90 ? -9.052 -7.471 11.041 1.00 96.69 90 GLY A N 1
ATOM 702 C CA . GLY A 1 90 ? -10.327 -8.119 10.738 1.00 96.69 90 GLY A CA 1
ATOM 703 C C . GLY A 1 90 ? -10.450 -9.535 11.299 1.00 96.69 90 GLY A C 1
ATOM 704 O O . GLY A 1 90 ? -11.521 -9.893 11.788 1.00 96.69 90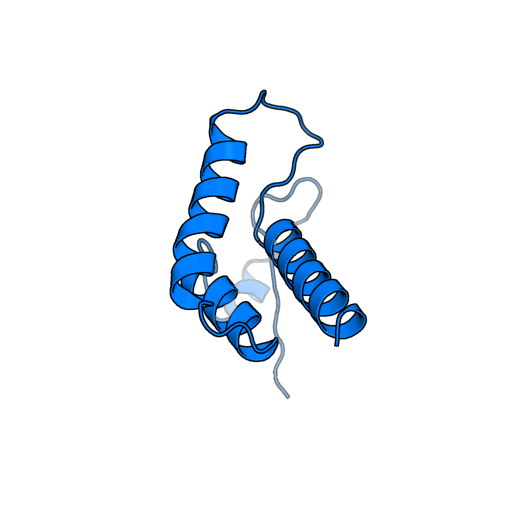 GLY A O 1
ATOM 705 N N . ASN A 1 91 ? -9.374 -10.329 11.256 1.00 96.81 91 ASN A N 1
ATOM 706 C CA . ASN A 1 91 ? -9.339 -11.667 11.861 1.00 96.81 91 ASN A CA 1
ATOM 707 C C . ASN A 1 91 ? -9.549 -11.589 13.378 1.00 96.81 91 ASN A C 1
ATOM 709 O O . ASN A 1 91 ? -10.479 -12.203 13.889 1.00 96.81 91 ASN A O 1
ATOM 713 N N . ILE A 1 92 ? -8.769 -10.747 14.065 1.00 97.06 92 ILE A N 1
ATOM 714 C CA . ILE A 1 92 ? -8.862 -10.555 15.522 1.00 97.06 92 ILE A CA 1
ATOM 715 C C . ILE A 1 92 ? -10.264 -10.094 15.924 1.00 97.06 92 ILE A C 1
ATOM 717 O O . ILE A 1 92 ? -10.806 -10.523 16.939 1.00 97.06 92 ILE A O 1
ATOM 721 N N . LYS A 1 93 ? -10.882 -9.211 15.132 1.00 94.44 93 LYS A N 1
ATOM 722 C CA . LYS A 1 93 ? -12.251 -8.773 15.397 1.00 94.44 93 LYS A CA 1
ATOM 723 C C . LYS A 1 93 ? -13.246 -9.938 15.325 1.00 94.44 93 LYS A C 1
ATOM 725 O O . LYS A 1 93 ? -14.152 -9.976 16.146 1.00 94.44 93 LYS A O 1
ATOM 730 N N . ARG A 1 94 ? -13.096 -10.859 14.365 1.00 94.44 94 ARG A N 1
ATOM 731 C CA . ARG A 1 94 ? -13.973 -12.036 14.234 1.00 94.44 94 ARG A CA 1
ATOM 732 C C . ARG A 1 94 ? -13.785 -13.046 15.358 1.00 94.44 94 ARG A C 1
ATOM 734 O O . ARG A 1 94 ? -14.765 -13.638 15.764 1.00 94.44 94 ARG A O 1
ATOM 741 N N . GLU A 1 95 ? -12.568 -13.215 15.863 1.00 95.06 95 GLU A N 1
ATOM 742 C CA . GLU A 1 95 ? -12.287 -14.103 17.004 1.00 95.06 95 GLU A CA 1
ATOM 743 C C . GLU A 1 95 ? -12.903 -13.607 18.320 1.00 95.06 95 GLU A C 1
ATOM 745 O O . GLU A 1 95 ? -13.084 -14.382 19.252 1.00 95.06 95 GLU A O 1
ATOM 750 N N . ARG A 1 96 ? -13.187 -12.303 18.418 1.00 88.81 96 ARG A N 1
ATOM 751 C CA . ARG A 1 96 ? -13.767 -11.662 19.609 1.00 88.81 96 ARG A CA 1
ATOM 752 C C . ARG A 1 96 ? -15.294 -11.546 19.571 1.00 88.81 96 ARG A C 1
ATOM 754 O O . ARG A 1 96 ? -15.859 -10.968 20.499 1.00 88.81 96 ARG A O 1
ATOM 761 N N . ILE A 1 97 ? -15.928 -12.006 18.494 1.00 70.06 97 ILE A N 1
ATOM 762 C CA . ILE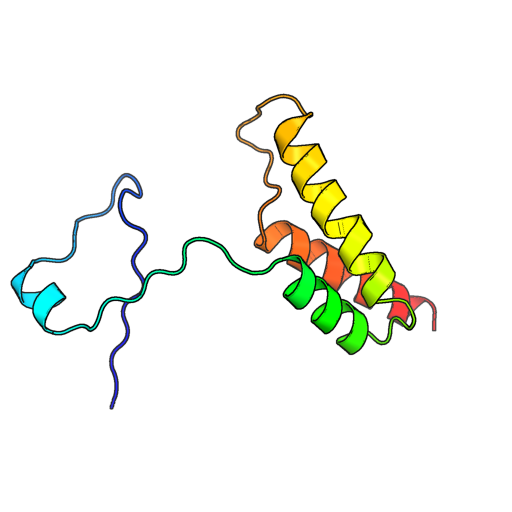 A 1 97 ? -17.388 -12.119 18.353 1.00 70.06 97 ILE A CA 1
ATOM 763 C C . ILE A 1 97 ? -17.755 -13.571 18.627 1.00 70.06 97 ILE A C 1
ATOM 765 O O . ILE A 1 97 ? -18.733 -13.773 19.374 1.00 70.06 97 ILE A O 1
#

Foldseek 3Di:
DD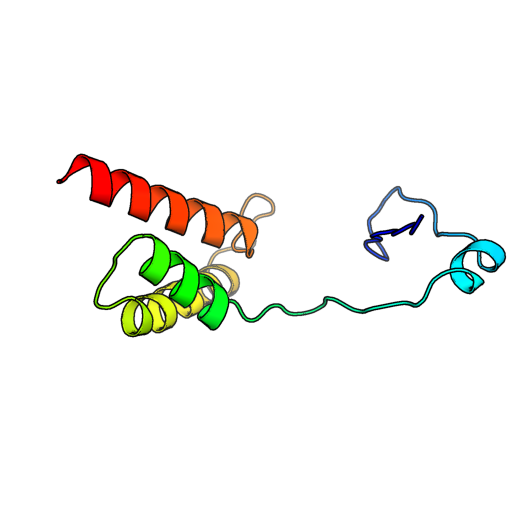DDDDDDPPDPPDDDDDPVVVVVDDDDDDDDDPQLVVQLVLLVVLPNPPSNVVSVPVLVVLVCCPVPDDDDPPDDSDSVVSVVVSVVVSVVVVVVD

Sequence (97 aa):
MAIFITMNPGYAGRSNLPDNLKMLFRSLAMTVPDKVLIAQVMLYSQGFRQAEILSKKIVPLFTLLSEQLSNQSHYDFGLRSLKSVLVMAGNIKRERI

Radius of gyration: 18.21 Å; chains: 1; bounding box: 37×23×51 Å